Protein AF-A0A4R4V655-F1 (afdb_monomer_lite)

Foldseek 3Di:
DFDKDFDADPVGQGQKIWTFDDDPNDTPDIDMDRPVVVSVVVVPD

Organism: NCBI:txid1848322

Structure (mmCIF, N/CA/C/O backbone):
data_AF-A0A4R4V655-F1
#
_entry.id   AF-A0A4R4V655-F1
#
loop_
_atom_site.group_PDB
_atom_site.id
_atom_site.type_symbol
_atom_site.label_atom_id
_atom_site.label_alt_id
_atom_site.label_comp_id
_atom_site.label_asym_id
_atom_site.label_entity_id
_atom_site.label_seq_id
_atom_site.pdbx_PDB_ins_code
_atom_site.Cartn_x
_atom_site.Cartn_y
_atom_site.Cartn_z
_atom_site.occupancy
_atom_site.B_iso_or_equiv
_atom_site.auth_seq_id
_atom_site.auth_comp_id
_atom_site.auth_asym_id
_atom_site.auth_atom_id
_atom_site.pdbx_PDB_model_num
ATOM 1 N N . GLY A 1 1 ? -3.266 12.868 8.599 1.00 63.19 1 GLY A N 1
ATOM 2 C CA . GLY A 1 1 ? -2.952 11.917 7.515 1.00 63.19 1 GLY A CA 1
ATOM 3 C C . GLY A 1 1 ? -3.447 10.552 7.929 1.00 63.19 1 GLY A C 1
ATOM 4 O O . GLY A 1 1 ? -3.440 10.283 9.124 1.00 63.19 1 GLY A O 1
ATOM 5 N N . ARG A 1 2 ? -3.911 9.724 6.993 1.00 73.56 2 ARG A N 1
ATOM 6 C CA . ARG A 1 2 ? -4.194 8.316 7.297 1.00 73.56 2 ARG A CA 1
ATOM 7 C C . ARG A 1 2 ? -2.867 7.555 7.404 1.00 73.56 2 ARG A C 1
ATOM 9 O O . ARG A 1 2 ? -1.949 7.885 6.649 1.00 73.56 2 ARG A O 1
ATOM 16 N N . PRO A 1 3 ? -2.718 6.612 8.346 1.00 86.94 3 PRO A N 1
ATOM 17 C CA . PRO A 1 3 ? -1.503 5.815 8.446 1.00 86.94 3 PRO A CA 1
ATOM 18 C C . PRO A 1 3 ? -1.292 4.990 7.177 1.00 86.94 3 PRO A C 1
ATOM 20 O O . PRO A 1 3 ? -2.221 4.373 6.660 1.00 86.94 3 PRO A O 1
ATOM 23 N N . GLY A 1 4 ? -0.059 4.956 6.686 1.00 93.06 4 GLY A N 1
ATOM 24 C CA . GLY A 1 4 ? 0.296 4.179 5.510 1.00 93.06 4 GLY A CA 1
ATOM 25 C C . GLY A 1 4 ? 1.800 4.005 5.380 1.00 93.06 4 GLY A C 1
ATOM 26 O O . GLY A 1 4 ? 2.575 4.641 6.096 1.00 93.06 4 GLY A O 1
ATOM 27 N N . ALA A 1 5 ? 2.203 3.125 4.471 1.00 94.94 5 ALA A N 1
ATOM 28 C CA . ALA A 1 5 ? 3.601 2.881 4.158 1.00 94.94 5 ALA A CA 1
ATOM 29 C C . ALA A 1 5 ? 3.797 2.659 2.657 1.00 94.94 5 ALA A C 1
ATOM 31 O O . ALA A 1 5 ? 2.954 2.067 1.975 1.00 94.94 5 ALA A O 1
ATOM 32 N N . VAL A 1 6 ? 4.955 3.097 2.168 1.00 94.81 6 VAL A N 1
ATOM 33 C CA . VAL A 1 6 ? 5.486 2.723 0.858 1.00 94.81 6 VAL A CA 1
ATOM 34 C C . VAL A 1 6 ? 6.568 1.676 1.095 1.00 94.81 6 VAL A C 1
ATOM 36 O O . VAL A 1 6 ? 7.443 1.859 1.939 1.00 94.81 6 VAL A O 1
ATOM 39 N N . LYS A 1 7 ? 6.472 0.552 0.389 1.00 95.38 7 LYS A N 1
ATOM 40 C CA . LYS A 1 7 ? 7.433 -0.548 0.452 1.00 95.38 7 LYS A CA 1
ATOM 41 C C . LYS A 1 7 ? 8.401 -0.418 -0.712 1.00 95.38 7 LYS A C 1
ATOM 43 O O . LYS A 1 7 ? 7.949 -0.245 -1.846 1.00 95.38 7 LYS A O 1
ATOM 48 N N . PHE A 1 8 ? 9.685 -0.583 -0.432 1.00 95.19 8 PHE A N 1
ATOM 49 C CA . PHE A 1 8 ? 10.749 -0.552 -1.428 1.00 95.19 8 PHE A CA 1
ATOM 50 C C . PHE A 1 8 ? 11.460 -1.909 -1.505 1.00 95.19 8 PHE A C 1
ATOM 52 O O . PHE A 1 8 ? 11.515 -2.621 -0.498 1.00 95.19 8 PHE A O 1
ATOM 59 N N . ASP A 1 9 ? 11.955 -2.281 -2.686 1.00 93.88 9 ASP A N 1
ATOM 60 C CA . ASP A 1 9 ? 12.933 -3.368 -2.834 1.00 93.88 9 ASP A CA 1
ATOM 61 C C . ASP A 1 9 ? 14.349 -2.906 -2.430 1.00 93.88 9 ASP A C 1
ATOM 63 O O . ASP A 1 9 ? 14.539 -1.794 -1.927 1.00 93.88 9 ASP A O 1
ATOM 67 N N . ALA A 1 10 ? 15.347 -3.777 -2.602 1.00 96.56 10 ALA A N 1
ATOM 68 C CA . ALA A 1 10 ? 16.733 -3.480 -2.240 1.00 96.56 10 ALA A CA 1
ATOM 69 C C . ALA A 1 10 ? 17.357 -2.390 -3.131 1.00 96.56 10 ALA A C 1
ATOM 71 O O . ALA A 1 10 ? 18.276 -1.690 -2.707 1.00 96.56 10 ALA A O 1
ATOM 72 N N . GLU A 1 11 ? 16.840 -2.232 -4.346 1.00 94.56 11 GLU A N 1
ATOM 73 C CA . GLU A 1 11 ? 17.248 -1.245 -5.339 1.00 94.56 11 GLU A CA 1
ATOM 74 C C . GLU A 1 11 ? 16.515 0.100 -5.174 1.00 94.56 11 GLU A C 1
ATOM 76 O O . GLU A 1 11 ? 16.834 1.069 -5.865 1.00 94.56 11 GLU A O 1
ATOM 81 N N . GLY A 1 12 ? 15.560 0.189 -4.242 1.00 92.31 12 GLY A N 1
ATOM 82 C CA . GLY A 1 12 ? 14.797 1.400 -3.953 1.00 92.31 12 GLY A CA 1
ATOM 83 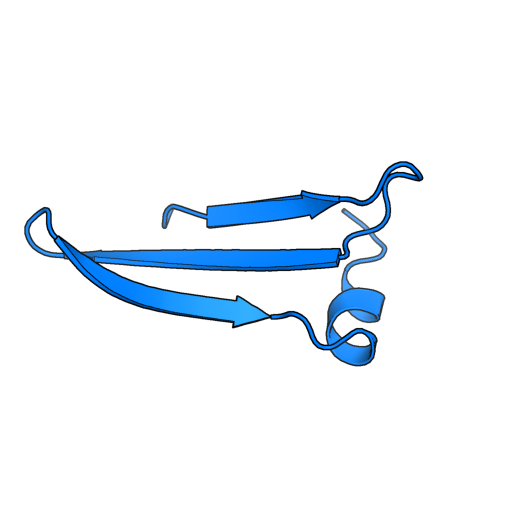C C . GLY A 1 12 ? 13.571 1.603 -4.847 1.00 92.31 12 GLY A C 1
ATOM 84 O O . GLY A 1 12 ? 12.999 2.693 -4.856 1.00 92.31 12 GLY A O 1
ATOM 85 N N . HIS A 1 13 ? 13.124 0.591 -5.591 1.00 91.56 13 HIS A N 1
ATOM 86 C CA . HIS A 1 13 ? 11.884 0.675 -6.357 1.00 91.56 13 HIS A CA 1
ATOM 87 C C . HIS A 1 13 ? 10.668 0.439 -5.470 1.00 91.56 13 HIS A C 1
ATOM 89 O O . HIS A 1 13 ? 10.653 -0.450 -4.620 1.00 91.56 13 HIS A O 1
ATOM 95 N N . VAL A 1 14 ? 9.595 1.191 -5.721 1.00 94.94 14 VAL A N 1
ATOM 96 C CA . VAL A 1 14 ? 8.315 0.977 -5.041 1.00 94.94 14 VAL A CA 1
ATOM 97 C C . VAL A 1 14 ? 7.721 -0.372 -5.453 1.00 94.94 14 VAL A C 1
ATOM 99 O O . VAL A 1 14 ? 7.332 -0.565 -6.603 1.00 94.94 14 VAL A O 1
ATOM 102 N N . ILE A 1 15 ? 7.570 -1.273 -4.483 1.00 95.94 15 ILE A N 1
ATOM 103 C CA . ILE A 1 15 ? 6.957 -2.604 -4.651 1.00 95.94 15 ILE A CA 1
ATOM 104 C C . ILE A 1 15 ? 5.576 -2.716 -3.998 1.00 95.94 15 ILE A C 1
ATOM 106 O O . ILE A 1 15 ? 4.918 -3.758 -4.046 1.00 95.94 15 ILE A O 1
ATOM 110 N N . GLY A 1 16 ? 5.103 -1.644 -3.369 1.00 96.69 16 GLY A N 1
ATOM 111 C CA . GLY A 1 16 ? 3.707 -1.537 -2.988 1.00 96.69 16 GLY A CA 1
ATOM 112 C C . GLY A 1 16 ? 3.417 -0.394 -2.041 1.00 96.69 16 GLY A C 1
ATOM 113 O O . GLY A 1 16 ? 4.298 0.122 -1.361 1.00 96.69 16 GLY A O 1
ATOM 114 N N . VAL A 1 17 ? 2.138 -0.06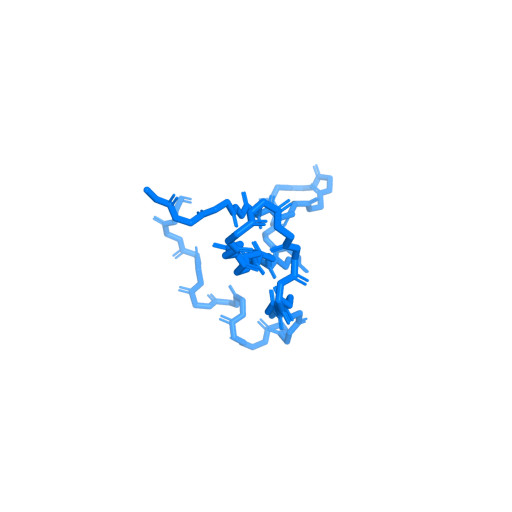0 -1.964 1.00 96.00 17 VAL A N 1
ATOM 115 C CA . VAL A 1 17 ? 1.604 0.923 -1.025 1.00 96.00 17 VAL A CA 1
ATOM 116 C C . VAL A 1 17 ? 0.569 0.232 -0.149 1.00 96.00 17 VAL A C 1
ATOM 118 O O . VAL A 1 17 ? -0.177 -0.637 -0.619 1.00 96.00 17 VAL A O 1
ATOM 121 N N . ILE A 1 18 ? 0.553 0.590 1.130 1.00 96.38 18 ILE A N 1
ATOM 122 C CA . ILE A 1 18 ? -0.482 0.194 2.078 1.00 96.38 18 ILE A CA 1
ATOM 123 C C . ILE A 1 18 ? -1.018 1.428 2.793 1.00 96.38 18 ILE A C 1
ATOM 125 O O . ILE A 1 18 ? -0.255 2.309 3.184 1.00 96.38 18 ILE A O 1
ATOM 129 N N . GLU A 1 19 ? -2.328 1.468 2.971 1.00 96.00 19 GLU A N 1
ATOM 130 C CA . GLU A 1 19 ? -3.038 2.471 3.752 1.00 96.00 19 GLU A CA 1
ATOM 131 C C . GLU A 1 19 ? -3.974 1.750 4.718 1.00 96.00 19 GLU A C 1
ATOM 133 O O . GLU A 1 19 ? -4.605 0.746 4.370 1.00 96.00 19 GLU A O 1
ATOM 138 N N . LEU A 1 20 ? -4.037 2.267 5.937 1.00 95.19 20 LEU A N 1
ATOM 139 C CA . LEU A 1 20 ? -4.895 1.774 6.992 1.00 95.19 20 LEU A CA 1
ATOM 140 C C . LEU A 1 20 ? -5.991 2.806 7.279 1.00 95.19 20 LEU A C 1
ATOM 142 O O . LEU A 1 20 ? -5.704 3.954 7.625 1.00 95.19 20 LEU A O 1
ATOM 146 N N . ASP A 1 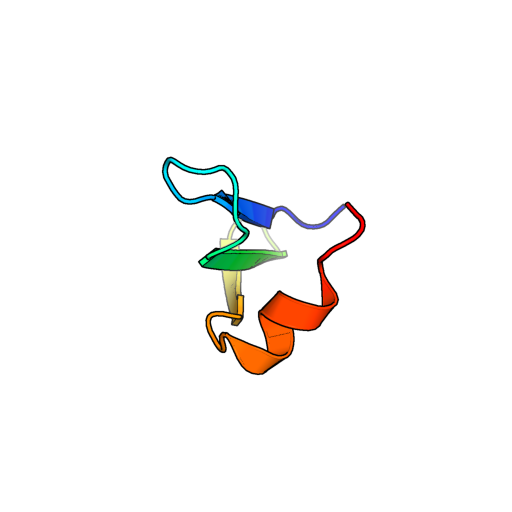21 ? -7.242 2.365 7.185 1.00 93.94 21 ASP A N 1
ATOM 147 C CA . ASP A 1 21 ? -8.390 3.112 7.682 1.00 93.94 21 ASP A CA 1
ATOM 148 C C . ASP A 1 21 ? -8.631 2.771 9.160 1.00 93.94 21 ASP A C 1
ATOM 150 O O . ASP A 1 21 ? -8.946 1.624 9.500 1.00 93.94 21 ASP A O 1
ATOM 154 N N . ILE A 1 22 ? -8.436 3.760 10.039 1.00 92.94 22 ILE A N 1
ATOM 155 C CA . ILE A 1 22 ? -8.667 3.641 11.484 1.00 92.94 22 ILE A CA 1
ATOM 156 C C . ILE A 1 22 ? -9.863 4.498 11.864 1.00 92.94 22 ILE A C 1
ATOM 158 O O . ILE A 1 22 ? -9.833 5.718 11.693 1.00 92.94 22 ILE A O 1
ATOM 162 N N . ALA A 1 23 ? -10.850 3.870 12.490 1.00 93.56 23 ALA A N 1
ATOM 163 C CA . ALA A 1 23 ? -11.929 4.551 13.184 1.00 93.56 23 ALA A CA 1
ATOM 164 C C . ALA A 1 23 ? -12.132 3.894 14.552 1.00 93.56 23 ALA A C 1
ATOM 166 O O . ALA A 1 23 ? -11.903 2.698 14.720 1.00 93.56 23 ALA A O 1
ATOM 167 N N . ASP A 1 24 ? -12.471 4.704 15.554 1.00 93.81 24 ASP A N 1
ATOM 168 C CA . ASP A 1 24 ? -12.744 4.244 16.923 1.00 93.81 24 ASP A CA 1
ATOM 169 C C . ASP A 1 24 ? -11.624 3.374 17.528 1.00 93.81 24 ASP A C 1
ATOM 171 O O . ASP A 1 24 ? -11.854 2.394 18.235 1.00 93.81 24 ASP A O 1
ATOM 175 N N . GLY A 1 25 ? -10.371 3.722 17.218 1.00 92.62 25 GLY A N 1
ATOM 176 C CA . GLY A 1 25 ? -9.186 3.004 17.696 1.00 92.62 25 GLY A CA 1
ATOM 177 C C . GLY A 1 25 ? -8.962 1.630 17.055 1.00 92.62 25 GLY A C 1
ATOM 178 O O . GLY A 1 25 ? -8.054 0.918 17.477 1.00 92.62 25 GLY A O 1
ATOM 179 N N . THR A 1 26 ? -9.745 1.263 16.037 1.00 94.31 26 THR A N 1
ATOM 180 C CA . THR A 1 26 ? -9.706 -0.055 15.394 1.00 94.31 26 THR A CA 1
ATOM 181 C C . THR A 1 26 ? -9.456 0.062 13.892 1.00 94.31 26 THR A C 1
ATOM 183 O O . THR A 1 26 ? -9.843 1.031 13.242 1.00 94.31 26 THR A O 1
ATOM 186 N N . VAL A 1 27 ? -8.795 -0.949 13.326 1.00 94.06 27 VAL A N 1
ATOM 187 C CA . VAL A 1 27 ? -8.632 -1.102 11.876 1.00 94.06 27 VAL A CA 1
ATOM 188 C C . VAL A 1 27 ? -9.970 -1.485 11.250 1.00 94.06 27 VAL A C 1
ATOM 190 O O . VAL A 1 27 ? -10.462 -2.587 11.480 1.00 94.06 27 VAL A O 1
ATOM 193 N N . HIS A 1 28 ? -10.539 -0.600 10.438 1.00 95.19 28 HIS A N 1
ATOM 194 C CA . HIS A 1 28 ? -11.767 -0.872 9.689 1.00 95.19 28 HIS A CA 1
ATOM 195 C C . HIS A 1 28 ? -11.485 -1.433 8.296 1.00 95.19 28 HIS A C 1
ATOM 197 O O . HIS A 1 28 ? -12.212 -2.307 7.823 1.00 95.19 28 HIS A O 1
ATOM 203 N N . ALA A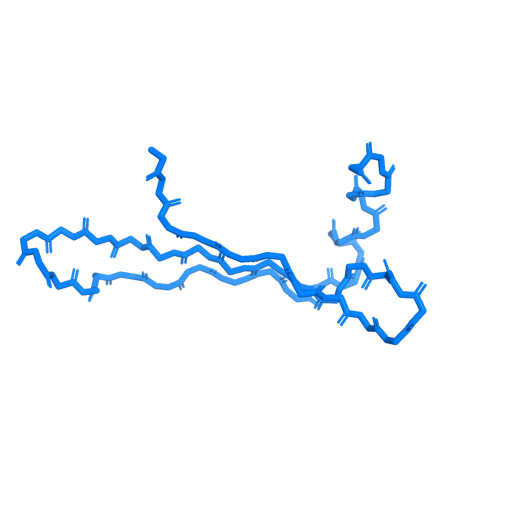 1 29 ? -10.420 -0.963 7.644 1.00 96.19 29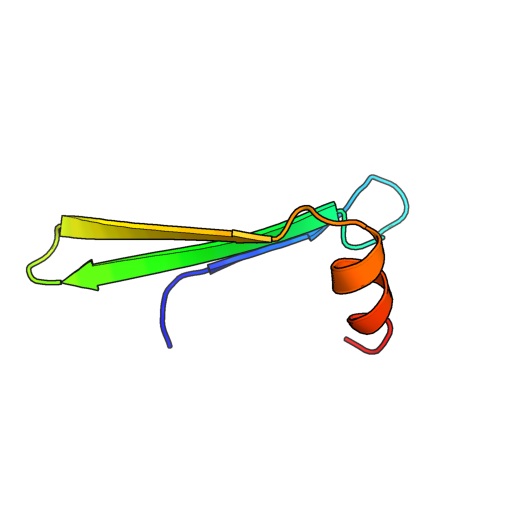 ALA A N 1
ATOM 204 C CA . ALA A 1 29 ? -10.037 -1.426 6.318 1.00 96.19 29 ALA A CA 1
ATOM 205 C C . ALA A 1 29 ? -8.527 -1.340 6.098 1.00 96.19 29 ALA A C 1
ATOM 207 O O . ALA A 1 29 ? -7.835 -0.494 6.664 1.00 96.19 29 ALA A O 1
ATOM 208 N N . ILE A 1 30 ? -8.028 -2.203 5.217 1.00 95.56 30 ILE A N 1
ATOM 209 C CA . ILE A 1 30 ? -6.663 -2.143 4.703 1.00 95.56 30 ILE A CA 1
ATOM 210 C C . ILE A 1 30 ? -6.756 -2.034 3.186 1.00 95.56 30 ILE A C 1
ATOM 212 O O . ILE A 1 30 ? -7.311 -2.913 2.525 1.00 95.56 30 ILE A O 1
ATOM 216 N N . HIS A 1 31 ? -6.181 -0.973 2.631 1.00 95.38 31 HIS A N 1
ATOM 217 C CA . HIS A 1 31 ? -6.053 -0.794 1.192 1.00 95.38 31 HIS A CA 1
ATOM 218 C C . HIS A 1 31 ? -4.616 -1.088 0.783 1.00 95.38 31 HIS A C 1
ATOM 220 O O . HIS A 1 31 ? -3.675 -0.554 1.368 1.00 95.38 31 HIS A O 1
ATOM 226 N N . SER A 1 32 ? -4.429 -1.935 -0.229 1.00 96.12 32 SER A N 1
ATOM 227 C CA . SER A 1 32 ? -3.101 -2.214 -0.765 1.00 96.12 32 SER A CA 1
ATOM 228 C C . SER A 1 32 ? -3.087 -2.176 -2.282 1.00 96.12 32 SER A C 1
ATOM 230 O O . SER A 1 32 ? -3.982 -2.696 -2.949 1.00 96.12 32 SER A O 1
ATOM 232 N N . VAL A 1 33 ? -2.036 -1.564 -2.821 1.00 96.38 33 VAL A N 1
ATOM 233 C CA . VAL A 1 33 ? -1.729 -1.577 -4.247 1.00 96.38 33 VAL A CA 1
ATOM 234 C C . VAL A 1 33 ? -0.398 -2.288 -4.436 1.00 96.38 33 VAL A C 1
ATOM 236 O O . VAL A 1 33 ? 0.639 -1.809 -3.981 1.00 96.38 33 VAL A O 1
ATOM 239 N N . THR A 1 34 ? -0.440 -3.431 -5.117 1.00 95.94 34 THR A N 1
ATOM 240 C CA . THR A 1 34 ? 0.737 -4.238 -5.488 1.00 95.94 34 THR A CA 1
ATOM 241 C C . THR A 1 34 ? 0.842 -4.475 -6.995 1.00 95.94 34 THR A C 1
ATOM 243 O O . THR A 1 34 ? 1.771 -5.137 -7.442 1.00 95.94 34 THR A O 1
ATOM 246 N N . ASN A 1 35 ? -0.095 -3.944 -7.792 1.00 95.69 35 ASN A N 1
ATOM 247 C CA . ASN A 1 35 ? -0.059 -4.060 -9.251 1.00 95.69 35 ASN A CA 1
ATOM 248 C C . ASN A 1 35 ? 1.134 -3.248 -9.812 1.00 95.69 35 ASN A C 1
ATOM 250 O O . ASN A 1 35 ? 1.101 -2.020 -9.686 1.00 95.69 35 ASN A O 1
ATOM 254 N N . PRO A 1 36 ? 2.123 -3.887 -10.470 1.00 92.31 36 PRO A N 1
ATOM 255 C CA . PRO A 1 36 ? 3.306 -3.214 -11.008 1.00 92.31 36 PRO A CA 1
ATOM 256 C C . PRO A 1 36 ? 2.988 -2.070 -11.971 1.00 92.31 36 PRO A C 1
ATOM 258 O O . PRO A 1 36 ? 3.627 -1.024 -11.892 1.00 92.31 36 PRO A O 1
ATOM 261 N N . ASP A 1 37 ? 1.963 -2.214 -12.814 1.00 94.81 37 ASP A N 1
ATOM 262 C CA . ASP A 1 37 ? 1.564 -1.178 -13.770 1.00 94.81 37 ASP A CA 1
ATOM 263 C C . ASP A 1 37 ? 1.106 0.076 -13.030 1.00 94.81 37 ASP A C 1
ATOM 265 O O . ASP A 1 37 ? 1.502 1.188 -13.363 1.00 94.81 37 ASP A O 1
ATOM 269 N N . LYS A 1 38 ? 0.317 -0.086 -11.961 1.00 93.81 38 LYS A N 1
ATOM 270 C CA . LYS A 1 38 ? -0.122 1.042 -11.126 1.00 93.81 38 LYS A CA 1
ATOM 271 C C . LYS A 1 38 ? 1.055 1.672 -10.382 1.00 93.81 38 LYS A C 1
ATOM 273 O O . LYS A 1 38 ? 1.137 2.893 -10.311 1.00 93.81 38 LYS A O 1
ATOM 278 N N . LEU A 1 39 ? 1.975 0.856 -9.867 1.00 94.00 39 LEU A N 1
ATOM 279 C CA . LEU A 1 39 ? 3.158 1.330 -9.144 1.00 94.00 39 LEU A CA 1
ATOM 280 C C . LEU A 1 39 ? 4.168 2.038 -10.055 1.00 94.00 39 LEU A C 1
ATOM 282 O O . LEU A 1 39 ? 4.842 2.961 -9.606 1.00 94.00 39 LEU A O 1
ATOM 286 N N . ALA A 1 40 ? 4.231 1.685 -11.342 1.00 90.88 40 ALA A N 1
ATOM 287 C CA . ALA A 1 40 ? 5.092 2.352 -12.316 1.00 90.88 40 ALA A CA 1
ATOM 288 C C . ALA A 1 40 ? 4.781 3.855 -12.465 1.00 90.88 40 ALA A C 1
ATOM 290 O O . ALA A 1 40 ? 5.664 4.622 -12.845 1.00 90.88 40 ALA A O 1
ATOM 291 N N . HIS A 1 41 ? 3.568 4.287 -12.102 1.00 89.25 41 HIS A N 1
ATOM 292 C CA . HIS A 1 41 ? 3.159 5.693 -12.112 1.00 89.25 41 HIS A CA 1
ATOM 293 C C . HIS A 1 41 ? 3.695 6.498 -10.913 1.00 89.25 41 HIS A C 1
ATOM 295 O O . HIS A 1 41 ? 3.605 7.720 -10.921 1.00 89.25 41 HIS A O 1
ATOM 301 N N . LEU A 1 42 ? 4.263 5.846 -9.890 1.00 84.69 42 LEU A N 1
ATOM 302 C CA . LEU A 1 42 ? 4.833 6.500 -8.700 1.00 84.69 42 LEU A CA 1
ATOM 303 C C . LEU A 1 42 ? 6.302 6.923 -8.883 1.00 84.69 42 LEU A C 1
ATOM 305 O O . LEU A 1 42 ? 6.920 7.420 -7.944 1.00 84.69 42 LEU A O 1
ATOM 309 N N . ARG A 1 43 ? 6.872 6.727 -10.081 1.00 66.50 43 ARG A N 1
ATOM 310 C CA . ARG A 1 43 ? 8.232 7.157 -10.438 1.00 66.50 43 ARG A CA 1
ATOM 311 C C . ARG A 1 43 ? 8.287 8.689 -10.477 1.00 66.50 43 ARG A C 1
ATOM 313 O O . ARG A 1 43 ? 8.027 9.296 -11.509 1.00 66.50 43 ARG A O 1
ATOM 320 N N . GLY A 1 44 ? 8.571 9.300 -9.333 1.00 61.72 44 GLY A N 1
ATOM 321 C CA . GLY A 1 44 ? 8.578 10.753 -9.147 1.00 61.72 44 GLY A CA 1
ATOM 322 C C . GLY A 1 44 ? 8.498 11.214 -7.688 1.00 61.72 44 GLY A C 1
ATOM 323 O O . GLY A 1 44 ? 8.620 12.413 -7.450 1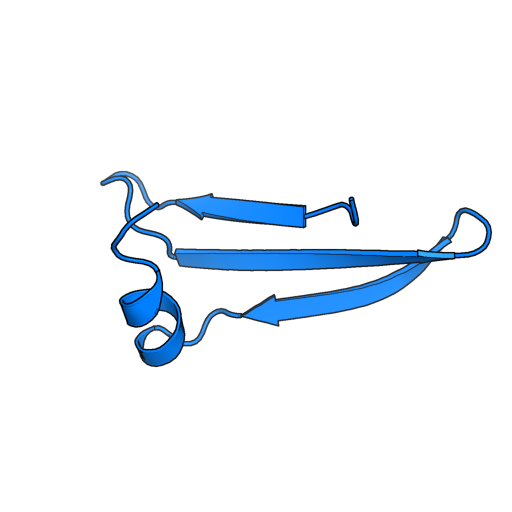.00 61.72 44 GLY A O 1
ATOM 324 N N . VAL A 1 45 ? 8.289 10.293 -6.736 1.00 51.34 45 VAL A N 1
ATOM 325 C CA . VAL A 1 45 ? 8.489 10.534 -5.294 1.00 51.34 45 VAL A CA 1
ATOM 326 C C . VAL A 1 45 ? 9.963 10.392 -4.937 1.00 51.34 45 VAL A C 1
ATOM 328 O O . VAL A 1 45 ? 10.585 9.437 -5.456 1.00 51.34 45 VAL A O 1
#

Secondary structure (DSSP, 8-state):
---EEEEE-TTS-EEEEEEEEEETTEEEEEEEE--HHHHGGGTT-

Sequence (45 aa):
GRPGAVKFDAEGHVIGVIELDIADGTVHAIHSVTNPDKLAHLRGV

pLDDT: mean 90.62, std 10.25, range [51.34, 96.69]

Radius of gyration: 12.21 Å; chains: 1; bounding box: 30×16×32 Å